Protein AF-A0A9X7J2S1-F1 (afdb_monomer_lite)

pLDDT: mean 81.95, std 12.97, range [40.84, 95.44]

Radius of gyration: 14.48 Å; chains: 1; bounding box: 34×37×41 Å

InterPro domains:
  IPR029060 PIN-like domain superfamily [SSF88723] (11-99)

Organism: NCBI:txid1266720

Foldseek 3Di:
DVVLLVQFAHEAEDDDPLVCCCLVVPVVCNVVSVVVLVCLQVVRHAYEYQDDLVNQQVVCVVVVNVVSNVSSVCCQPPRPRYHHDHCVPCPVVVVVVVVVVVD

Sequence (103 aa):
MEWLANLCGKKVALDTAPLIYFVEENSTYLPLVLLFFENMDNGLFTCITSMTLIEVMVYPLRQGNQSLARRYRDILLTARNLETIPSCGHRERVAELRYSLCR

Structure (mmCIF, N/CA/C/O backbone):
data_AF-A0A9X7J2S1-F1
#
_entry.id   AF-A0A9X7J2S1-F1
#
loop_
_atom_site.group_PDB
_atom_site.id
_atom_site.type_symbol
_atom_site.label_atom_id
_atom_site.label_alt_id
_atom_site.label_comp_id
_atom_site.label_asym_id
_atom_site.label_entity_id
_atom_site.label_seq_id
_atom_site.pdbx_PDB_ins_code
_atom_site.Cartn_x
_atom_site.Cartn_y
_atom_site.Cartn_z
_atom_site.occupancy
_atom_site.B_iso_or_equiv
_atom_site.auth_seq_id
_atom_site.auth_comp_id
_atom_site.auth_asym_id
_atom_site.auth_atom_id
_atom_site.pdbx_PDB_model_num
ATOM 1 N N . MET A 1 1 ? -7.522 -1.653 -18.170 1.00 61.12 1 MET A N 1
ATOM 2 C CA . MET A 1 1 ? -6.556 -1.346 -17.090 1.00 61.12 1 MET A CA 1
ATOM 3 C C . MET A 1 1 ? -5.136 -1.432 -17.627 1.00 61.12 1 MET A C 1
ATOM 5 O O . MET A 1 1 ? -4.375 -2.310 -17.254 1.00 61.12 1 MET A O 1
ATOM 9 N N . GLU A 1 2 ? -4.784 -0.528 -18.541 1.00 77.44 2 GLU A N 1
ATOM 10 C CA . GLU A 1 2 ? -3.464 -0.525 -19.197 1.00 77.44 2 GLU A CA 1
ATOM 11 C C . GLU A 1 2 ? -2.338 -0.080 -18.258 1.00 77.44 2 GLU A C 1
ATOM 13 O O . GLU A 1 2 ? -1.184 -0.459 -18.428 1.00 77.44 2 GLU A O 1
ATOM 18 N N . TRP A 1 3 ? -2.673 0.686 -17.218 1.00 83.25 3 TRP A N 1
ATOM 19 C CA . TRP A 1 3 ? -1.685 1.240 -16.301 1.00 83.25 3 TRP A CA 1
ATOM 20 C C . TRP A 1 3 ? -0.942 0.167 -15.485 1.00 83.25 3 TRP A C 1
ATOM 22 O O . TRP A 1 3 ? 0.238 0.356 -15.219 1.00 83.25 3 TRP A O 1
ATOM 32 N N . LEU A 1 4 ? -1.572 -0.970 -15.151 1.00 85.12 4 LEU A N 1
ATOM 33 C CA . LEU A 1 4 ? -0.904 -2.091 -14.466 1.00 85.12 4 LEU A CA 1
ATOM 34 C C . LEU A 1 4 ? 0.060 -2.843 -15.386 1.00 85.12 4 LEU A C 1
ATOM 36 O O . LEU A 1 4 ? 1.156 -3.201 -14.966 1.00 85.12 4 LEU A O 1
ATOM 40 N N . ALA A 1 5 ? -0.312 -3.031 -16.656 1.00 86.19 5 ALA A N 1
ATOM 41 C CA . ALA A 1 5 ? 0.571 -3.644 -17.647 1.00 86.19 5 ALA A CA 1
ATOM 42 C C . ALA A 1 5 ? 1.863 -2.826 -17.816 1.00 86.19 5 ALA A C 1
ATOM 44 O O . ALA A 1 5 ? 2.950 -3.388 -17.928 1.00 86.19 5 ALA A O 1
ATOM 45 N N . ASN A 1 6 ? 1.763 -1.496 -17.713 1.00 90.06 6 ASN A N 1
ATOM 46 C CA . ASN A 1 6 ? 2.915 -0.596 -17.755 1.00 90.06 6 ASN A CA 1
ATOM 47 C C . ASN A 1 6 ? 3.871 -0.733 -16.558 1.00 90.06 6 ASN A C 1
ATOM 49 O O . ASN A 1 6 ? 4.967 -0.165 -16.612 1.00 90.06 6 ASN A O 1
ATOM 53 N N . LEU A 1 7 ? 3.489 -1.447 -15.495 1.00 90.00 7 LEU A N 1
ATOM 54 C CA . LEU A 1 7 ? 4.339 -1.721 -14.333 1.00 90.00 7 LEU A CA 1
ATOM 55 C C . LEU A 1 7 ? 5.096 -3.047 -14.453 1.00 90.00 7 LEU A C 1
ATOM 57 O O . LEU A 1 7 ? 6.030 -3.257 -13.687 1.00 90.00 7 LEU A O 1
ATOM 61 N N . CYS A 1 8 ? 4.740 -3.913 -15.407 1.00 92.19 8 CYS A N 1
ATOM 62 C CA . CYS A 1 8 ? 5.318 -5.248 -15.538 1.00 92.19 8 CYS A CA 1
ATOM 63 C C . CYS A 1 8 ? 6.858 -5.217 -15.559 1.00 92.19 8 CYS A C 1
ATOM 65 O O . CYS A 1 8 ? 7.466 -4.527 -16.380 1.00 92.19 8 CYS A O 1
ATOM 67 N N . GLY A 1 9 ? 7.487 -5.955 -14.640 1.00 91.25 9 GLY A N 1
ATOM 68 C CA . GLY A 1 9 ? 8.943 -6.041 -14.484 1.00 91.25 9 GLY A CA 1
ATOM 69 C C . GLY A 1 9 ? 9.620 -4.792 -13.903 1.00 91.25 9 GLY A C 1
ATOM 70 O O . GLY A 1 9 ? 10.850 -4.743 -13.846 1.00 91.25 9 GLY A O 1
ATOM 71 N N . LYS A 1 10 ? 8.862 -3.775 -13.474 1.00 92.31 10 LYS A N 1
ATOM 72 C CA . LYS A 1 10 ? 9.407 -2.542 -12.885 1.00 92.31 10 LYS A CA 1
ATOM 73 C C . LYS A 1 10 ? 9.463 -2.613 -11.360 1.00 92.31 10 LYS A C 1
ATOM 75 O O . LYS A 1 10 ? 8.753 -3.383 -10.720 1.00 92.31 10 LYS A O 1
ATOM 80 N N . LYS A 1 11 ? 10.297 -1.740 -10.791 1.00 89.94 11 LYS A N 1
ATOM 81 C CA . LYS A 1 11 ? 10.302 -1.404 -9.365 1.00 89.94 11 LYS A CA 1
ATOM 82 C C . LYS A 1 11 ? 9.430 -0.170 -9.146 1.00 89.94 11 LYS A C 1
ATOM 84 O O . LYS A 1 11 ? 9.667 0.862 -9.774 1.00 89.94 11 LYS A O 1
ATOM 89 N N . VAL A 1 12 ? 8.432 -0.275 -8.276 1.00 89.56 12 VAL A N 1
ATOM 90 C CA . VAL A 1 12 ? 7.436 0.773 -8.017 1.00 89.56 12 VAL A CA 1
ATOM 91 C C . VAL A 1 12 ? 7.611 1.303 -6.600 1.00 89.56 12 VAL A C 1
ATOM 93 O O . VAL A 1 12 ? 7.557 0.538 -5.643 1.00 89.56 12 VAL A O 1
ATOM 96 N N . ALA A 1 13 ? 7.800 2.613 -6.447 1.00 87.88 13 ALA A N 1
ATOM 97 C CA . ALA A 1 13 ? 7.816 3.232 -5.127 1.00 87.88 13 ALA A CA 1
ATOM 98 C C . ALA A 1 13 ? 6.388 3.286 -4.556 1.00 87.88 13 ALA A C 1
ATOM 100 O O . ALA A 1 13 ? 5.497 3.882 -5.162 1.00 87.88 13 ALA A O 1
ATOM 101 N N . LEU A 1 14 ? 6.175 2.657 -3.402 1.00 87.00 14 LEU A N 1
ATOM 102 C CA . LEU A 1 14 ? 4.889 2.591 -2.719 1.00 87.00 14 LEU A CA 1
ATOM 103 C C . LEU A 1 14 ? 4.808 3.674 -1.638 1.00 87.00 14 LEU A C 1
ATOM 105 O O . LEU A 1 14 ? 5.563 3.649 -0.659 1.00 87.00 14 LEU A O 1
ATOM 109 N N . ASP A 1 15 ? 3.871 4.605 -1.815 1.00 85.19 15 ASP A N 1
ATOM 110 C CA . ASP A 1 15 ? 3.538 5.616 -0.810 1.00 85.19 15 ASP A CA 1
ATOM 111 C C . ASP A 1 15 ? 2.680 5.029 0.327 1.00 85.19 15 ASP A C 1
ATOM 113 O O . ASP A 1 15 ? 2.216 3.889 0.286 1.00 85.19 15 ASP A O 1
ATOM 117 N N . THR A 1 16 ? 2.450 5.829 1.363 1.00 82.25 16 THR A N 1
ATOM 118 C CA . THR A 1 16 ? 1.724 5.432 2.564 1.00 82.25 16 THR A CA 1
ATOM 119 C C . THR A 1 16 ? 0.234 5.194 2.338 1.00 82.25 16 THR A C 1
ATOM 121 O O . THR A 1 16 ? -0.320 4.243 2.888 1.00 82.25 16 THR A O 1
ATOM 124 N N . ALA A 1 17 ? -0.419 6.025 1.524 1.00 88.25 17 ALA A N 1
ATOM 125 C CA . ALA A 1 17 ? -1.874 5.999 1.386 1.00 88.25 17 ALA A CA 1
ATOM 126 C C . ALA A 1 17 ? -2.429 4.677 0.811 1.00 88.25 17 ALA A C 1
ATOM 128 O O . ALA A 1 17 ? -3.349 4.135 1.425 1.00 88.25 17 ALA A O 1
ATOM 129 N N . PRO A 1 18 ? -1.873 4.089 -0.274 1.00 89.31 18 PRO A N 1
ATOM 130 C CA . PRO A 1 18 ? -2.345 2.797 -0.777 1.00 89.31 18 PRO A CA 1
ATOM 131 C C . PRO A 1 18 ? -2.284 1.680 0.269 1.00 89.31 18 PRO A C 1
ATOM 133 O O . PRO A 1 18 ? -3.201 0.865 0.346 1.00 89.31 18 PRO A O 1
ATOM 136 N N . LEU A 1 19 ? -1.237 1.668 1.105 1.00 88.31 19 LEU A N 1
ATOM 137 C CA . LEU A 1 19 ? -1.109 0.694 2.184 1.00 88.31 19 LEU A CA 1
ATOM 138 C C . LEU A 1 19 ? -2.180 0.914 3.260 1.00 88.31 19 LEU A C 1
ATOM 140 O O . LEU A 1 19 ? -2.843 -0.042 3.641 1.00 88.31 19 LEU A O 1
ATOM 144 N N . ILE A 1 20 ? -2.400 2.157 3.706 1.00 88.06 20 ILE A N 1
ATOM 145 C CA . ILE A 1 20 ? -3.456 2.481 4.683 1.00 88.06 20 ILE A CA 1
ATOM 146 C C . ILE A 1 20 ? -4.825 2.038 4.161 1.00 88.06 20 ILE A C 1
ATOM 148 O O . ILE A 1 20 ? -5.564 1.365 4.871 1.00 88.06 20 ILE A O 1
ATOM 152 N N . TYR A 1 21 ? -5.156 2.360 2.909 1.00 92.31 21 TYR A N 1
ATOM 153 C CA . TYR A 1 21 ? -6.448 1.993 2.324 1.00 92.31 21 TYR A CA 1
ATOM 154 C C . TYR A 1 21 ? -6.654 0.484 2.233 1.00 92.31 21 TYR A C 1
ATOM 156 O O . TYR A 1 21 ? -7.783 0.017 2.370 1.00 92.31 21 TYR A O 1
ATOM 164 N N . PHE A 1 22 ? -5.575 -0.269 2.031 1.00 92.00 22 PHE A N 1
ATOM 165 C CA . PHE A 1 22 ? -5.611 -1.723 2.024 1.00 92.00 22 PHE A CA 1
ATOM 166 C C . PHE A 1 22 ? -5.751 -2.311 3.434 1.00 92.00 22 PHE A C 1
ATOM 168 O O . PHE A 1 22 ? -6.590 -3.180 3.655 1.00 92.00 22 PHE A O 1
ATOM 175 N N . VAL A 1 23 ? -4.972 -1.826 4.407 1.00 89.75 23 VAL A N 1
ATOM 176 C CA . VAL A 1 23 ? -5.014 -2.342 5.786 1.00 89.75 23 VAL A CA 1
ATOM 177 C C . VAL A 1 23 ? -6.306 -1.961 6.505 1.00 89.75 23 VAL A C 1
ATOM 179 O O . VAL A 1 23 ? -6.843 -2.765 7.261 1.00 89.75 23 VAL A O 1
ATOM 182 N N . GLU A 1 24 ? -6.807 -0.751 6.283 1.00 90.38 24 GLU A N 1
ATOM 183 C CA . GLU A 1 24 ? -8.013 -0.229 6.936 1.00 90.38 24 GLU A CA 1
ATOM 184 C C . GLU A 1 24 ? -9.282 -0.434 6.101 1.00 90.38 24 GLU A C 1
ATOM 186 O O . GLU A 1 24 ? -10.352 0.018 6.497 1.00 90.38 24 GLU A O 1
ATOM 191 N N . GLU A 1 25 ? -9.175 -1.131 4.965 1.00 92.44 25 GLU A N 1
ATOM 192 C CA . GLU A 1 25 ? -10.307 -1.512 4.112 1.00 92.44 25 GLU A CA 1
ATOM 193 C C . GLU A 1 25 ? -11.175 -0.316 3.690 1.00 92.44 25 GLU A C 1
ATOM 195 O O . GLU A 1 25 ? -12.405 -0.334 3.759 1.00 92.44 25 GLU A O 1
ATOM 200 N N . ASN A 1 26 ? -10.524 0.758 3.233 1.00 94.00 26 ASN A N 1
ATOM 201 C CA . ASN A 1 26 ? -11.214 1.976 2.821 1.00 94.00 26 ASN A CA 1
ATOM 202 C C . ASN A 1 26 ? -12.164 1.697 1.644 1.00 94.00 26 ASN A C 1
ATOM 204 O O . ASN A 1 26 ? -11.707 1.458 0.532 1.00 94.00 26 ASN A O 1
ATOM 208 N N . SER A 1 27 ? -13.476 1.796 1.858 1.00 93.19 27 SER A N 1
ATOM 209 C CA . SER A 1 27 ? -14.498 1.377 0.885 1.00 93.19 27 SER A CA 1
ATOM 210 C C . SER A 1 27 ? -14.366 2.006 -0.507 1.00 93.19 27 SER A C 1
ATOM 212 O O . SER A 1 27 ? -14.647 1.343 -1.503 1.00 93.19 27 SER A O 1
ATOM 214 N N . THR A 1 28 ? -13.913 3.258 -0.593 1.00 95.44 28 THR A N 1
ATOM 215 C CA . THR A 1 28 ? -13.750 3.975 -1.865 1.00 95.44 28 THR A CA 1
ATOM 216 C C . THR A 1 28 ? -12.577 3.436 -2.679 1.00 95.44 28 THR A C 1
ATOM 218 O O . THR A 1 28 ? -12.691 3.268 -3.892 1.00 95.44 28 THR A O 1
ATOM 221 N N . TYR A 1 29 ? -11.441 3.171 -2.030 1.00 94.25 29 TYR A N 1
ATOM 222 C CA . TYR A 1 29 ? -10.193 2.819 -2.716 1.00 94.25 29 TYR A CA 1
ATOM 223 C C . TYR A 1 29 ? -9.861 1.329 -2.667 1.00 94.25 29 TYR A C 1
ATOM 225 O O . TYR A 1 29 ? -9.017 0.878 -3.443 1.00 94.25 29 TYR A O 1
ATOM 233 N N . LEU A 1 30 ? -10.532 0.561 -1.806 1.00 93.75 30 LEU A N 1
ATOM 234 C CA . LEU A 1 30 ? -10.274 -0.857 -1.579 1.00 93.75 30 LEU A CA 1
ATOM 235 C C . LEU A 1 30 ? -10.263 -1.681 -2.878 1.00 93.75 30 LEU A C 1
ATOM 237 O O . LEU A 1 30 ? -9.288 -2.403 -3.079 1.00 93.75 30 LEU A O 1
ATOM 241 N N . PRO A 1 31 ? -11.233 -1.544 -3.809 1.00 94.25 31 PRO A N 1
ATOM 242 C CA . PRO A 1 31 ? -11.206 -2.313 -5.056 1.00 94.25 31 PRO A CA 1
ATOM 243 C C . PRO A 1 31 ? -9.955 -2.049 -5.907 1.00 94.25 31 PRO A C 1
ATOM 245 O O . PRO A 1 31 ? -9.436 -2.956 -6.554 1.00 94.25 31 PRO A O 1
ATOM 248 N N . LEU A 1 32 ? -9.452 -0.811 -5.894 1.00 93.81 32 LEU A N 1
ATOM 249 C CA . LEU A 1 32 ? -8.273 -0.415 -6.660 1.00 93.81 32 LEU A CA 1
ATOM 250 C C . LEU A 1 32 ? -6.984 -0.939 -6.020 1.00 93.81 32 LEU A C 1
ATOM 252 O O . LEU A 1 32 ? -6.124 -1.478 -6.718 1.00 93.81 32 LEU A O 1
ATOM 256 N N . VAL A 1 33 ? -6.841 -0.777 -4.702 1.00 94.00 33 VAL A N 1
ATOM 257 C CA . VAL A 1 33 ? -5.629 -1.218 -3.997 1.00 94.00 33 VAL A CA 1
ATOM 258 C C . VAL A 1 33 ? -5.556 -2.739 -3.894 1.00 94.00 33 VAL A C 1
ATOM 260 O O . VAL A 1 33 ? -4.462 -3.275 -4.020 1.00 94.00 33 VAL A O 1
ATOM 263 N N . LEU A 1 34 ? -6.689 -3.442 -3.761 1.00 94.06 34 LEU A N 1
ATOM 264 C CA . LEU A 1 34 ? -6.730 -4.910 -3.804 1.00 94.06 34 LEU A CA 1
ATOM 265 C C . LEU A 1 34 ? -6.118 -5.429 -5.095 1.00 94.06 34 LEU A C 1
ATOM 267 O O . LEU A 1 34 ? -5.164 -6.196 -5.063 1.00 94.06 34 LEU A O 1
ATOM 271 N N . LEU A 1 35 ? -6.602 -4.927 -6.228 1.00 93.75 35 LEU A N 1
ATOM 272 C CA . LEU A 1 35 ? -6.079 -5.309 -7.527 1.00 93.75 35 LEU A CA 1
ATOM 273 C C . LEU A 1 35 ? -4.575 -5.011 -7.652 1.00 93.75 35 LEU A C 1
ATOM 275 O O . LEU A 1 35 ? -3.823 -5.817 -8.202 1.00 93.75 35 LEU A O 1
ATOM 279 N N . PHE A 1 36 ? -4.128 -3.853 -7.165 1.00 93.81 36 PHE A N 1
ATOM 280 C CA . PHE A 1 36 ? -2.711 -3.497 -7.175 1.00 93.81 36 PHE A CA 1
ATOM 281 C C . PHE A 1 36 ? -1.869 -4.503 -6.376 1.00 93.81 36 PHE A C 1
ATOM 283 O O . PHE A 1 36 ? -0.890 -5.033 -6.905 1.00 93.81 36 PHE A O 1
ATOM 290 N N . PHE A 1 37 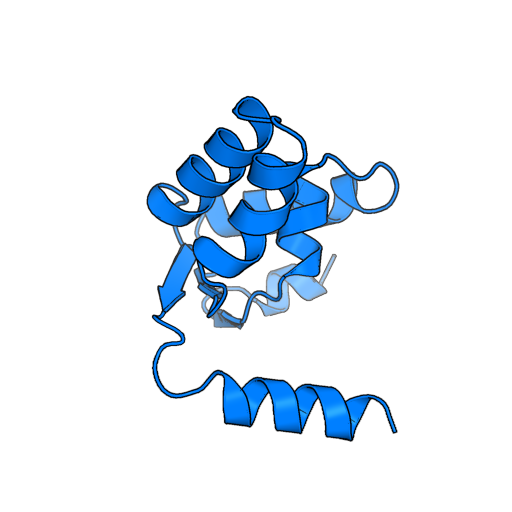? -2.268 -4.800 -5.136 1.00 92.81 37 PHE A N 1
ATOM 291 C CA . PHE A 1 37 ? -1.542 -5.718 -4.261 1.00 92.81 37 PHE A CA 1
ATOM 292 C C . PHE A 1 37 ? -1.619 -7.172 -4.738 1.00 92.81 37 PHE A C 1
ATOM 294 O O . PHE A 1 37 ? -0.621 -7.872 -4.642 1.00 92.81 37 PHE A O 1
ATOM 301 N N . GLU A 1 38 ? -2.724 -7.612 -5.343 1.00 94.06 38 GLU A N 1
ATOM 302 C CA . GLU A 1 38 ? -2.822 -8.939 -5.969 1.00 94.06 38 GLU A CA 1
ATOM 303 C C . GLU A 1 38 ? -1.836 -9.097 -7.136 1.00 94.06 38 GLU A C 1
ATOM 305 O O . GLU A 1 38 ? -1.159 -10.117 -7.256 1.00 94.06 38 GLU A O 1
ATOM 310 N N . ASN A 1 39 ? -1.708 -8.082 -7.998 1.00 93.31 39 ASN A N 1
ATOM 311 C CA . ASN A 1 39 ? -0.753 -8.125 -9.110 1.00 93.31 39 ASN A CA 1
ATOM 312 C C . ASN A 1 39 ? 0.703 -8.061 -8.624 1.00 93.31 39 ASN A C 1
ATOM 314 O O . ASN A 1 39 ? 1.566 -8.741 -9.185 1.00 93.31 39 ASN A O 1
ATOM 318 N N . MET A 1 40 ? 0.967 -7.293 -7.565 1.00 93.25 40 MET A N 1
ATOM 319 C CA . MET A 1 40 ? 2.257 -7.293 -6.875 1.00 93.25 40 MET A CA 1
ATOM 320 C C . MET A 1 40 ? 2.563 -8.681 -6.288 1.00 93.25 40 MET A C 1
ATOM 322 O O . MET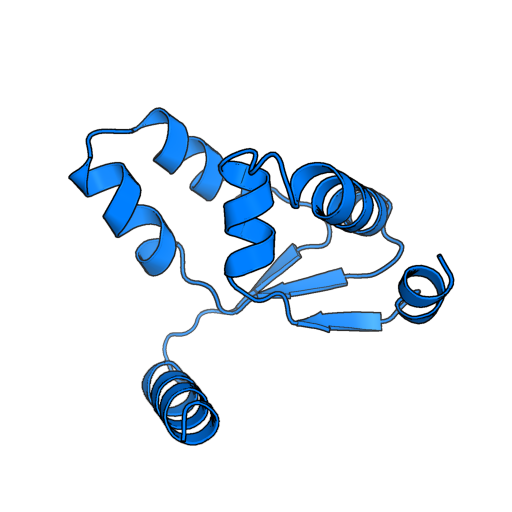 A 1 40 ? 3.640 -9.222 -6.528 1.00 93.25 40 MET A O 1
ATOM 326 N N . ASP A 1 41 ? 1.617 -9.303 -5.583 1.00 91.75 41 ASP A N 1
ATOM 327 C CA . ASP A 1 41 ? 1.780 -10.630 -4.973 1.00 91.75 41 ASP A CA 1
ATOM 328 C C . ASP A 1 41 ? 2.006 -11.734 -6.013 1.00 91.75 41 ASP A C 1
ATOM 330 O O . ASP A 1 41 ? 2.792 -12.654 -5.771 1.00 91.75 41 ASP A O 1
ATOM 334 N N . ASN A 1 42 ? 1.385 -11.610 -7.190 1.00 92.88 42 ASN A N 1
ATOM 335 C CA . ASN A 1 42 ? 1.603 -12.487 -8.345 1.00 92.88 42 ASN A CA 1
ATOM 336 C C . ASN A 1 42 ? 2.962 -12.268 -9.038 1.00 92.88 42 ASN A C 1
ATOM 338 O O . ASN A 1 42 ? 3.304 -13.000 -9.965 1.00 92.88 42 ASN A O 1
ATOM 342 N N . GLY A 1 43 ? 3.747 -11.278 -8.603 1.00 91.44 43 GLY A N 1
ATOM 343 C CA . GLY A 1 43 ? 5.087 -11.010 -9.123 1.00 91.44 43 GLY A CA 1
ATOM 344 C C . GLY A 1 43 ? 5.109 -10.229 -10.433 1.00 91.44 43 GLY A C 1
ATOM 345 O O . GLY A 1 43 ? 6.134 -10.227 -11.113 1.00 91.44 43 GLY A O 1
ATOM 346 N N . LEU A 1 44 ? 4.014 -9.549 -10.796 1.00 92.69 44 LEU A N 1
ATOM 347 C CA . LEU A 1 44 ? 3.985 -8.716 -12.002 1.00 92.69 44 LEU A CA 1
ATOM 348 C C . LEU A 1 44 ? 5.006 -7.572 -11.909 1.00 92.69 44 LEU A C 1
ATOM 350 O O . LEU A 1 44 ? 5.627 -7.198 -12.901 1.00 92.69 44 LEU A O 1
ATOM 354 N N . PHE A 1 45 ? 5.193 -7.024 -10.713 1.00 93.00 45 PHE A N 1
ATOM 355 C CA . PHE A 1 45 ? 6.169 -5.990 -10.393 1.00 93.00 45 PHE A CA 1
ATOM 356 C C . PHE A 1 45 ? 6.578 -6.105 -8.926 1.00 93.00 45 PHE A C 1
ATOM 358 O O . PHE A 1 45 ? 5.941 -6.818 -8.149 1.00 93.00 45 PHE A O 1
ATOM 365 N N . THR A 1 46 ? 7.632 -5.392 -8.540 1.00 92.06 46 THR A N 1
ATOM 366 C CA . THR A 1 46 ? 8.054 -5.301 -7.139 1.00 92.06 46 THR A CA 1
ATOM 367 C C . THR A 1 46 ? 7.834 -3.896 -6.607 1.00 92.06 46 THR A C 1
ATOM 369 O O . THR A 1 46 ? 8.032 -2.901 -7.310 1.00 92.06 46 THR A O 1
ATOM 372 N N . CYS A 1 47 ? 7.417 -3.807 -5.351 1.00 90.81 47 CYS A N 1
ATOM 373 C CA . CYS A 1 47 ? 7.239 -2.552 -4.648 1.00 90.81 47 CYS A CA 1
ATOM 374 C C . CYS A 1 47 ? 8.406 -2.281 -3.711 1.00 90.81 47 CYS A C 1
ATOM 376 O O . CYS A 1 47 ? 8.924 -3.182 -3.060 1.00 90.81 47 CYS A O 1
ATOM 378 N N . ILE A 1 48 ? 8.782 -1.013 -3.619 1.00 87.00 48 ILE A N 1
ATOM 379 C CA . ILE A 1 48 ? 9.755 -0.511 -2.659 1.00 87.00 48 ILE A CA 1
ATOM 380 C C . ILE A 1 48 ? 9.055 0.538 -1.814 1.00 87.00 48 ILE A C 1
ATOM 382 O O . ILE A 1 48 ? 8.496 1.489 -2.357 1.00 87.00 48 ILE A O 1
ATOM 386 N N . THR A 1 49 ? 9.109 0.412 -0.494 1.00 84.50 49 THR A N 1
ATOM 387 C CA . THR A 1 49 ? 8.617 1.453 0.408 1.00 84.50 49 THR A CA 1
ATOM 388 C C . THR A 1 49 ? 9.702 1.888 1.379 1.00 84.50 49 THR A C 1
ATOM 390 O O . THR A 1 49 ? 10.478 1.078 1.878 1.00 84.50 49 THR A O 1
ATOM 393 N N . SER A 1 50 ? 9.757 3.189 1.653 1.00 76.44 50 SER A N 1
ATOM 394 C CA . SER A 1 50 ? 10.567 3.755 2.736 1.00 76.44 50 SER A CA 1
ATOM 395 C C . SER A 1 50 ? 9.752 3.974 4.010 1.00 76.44 50 SER A C 1
ATOM 397 O O . SER A 1 50 ? 10.227 4.632 4.935 1.00 76.44 50 SER A O 1
ATOM 399 N N . MET A 1 51 ? 8.502 3.507 4.039 1.00 74.19 51 MET A N 1
ATOM 400 C CA . MET A 1 51 ? 7.653 3.616 5.211 1.00 74.19 51 MET A CA 1
ATOM 401 C C . MET A 1 51 ? 8.271 2.845 6.369 1.00 74.19 51 MET A C 1
ATOM 403 O O . MET A 1 51 ? 8.561 1.653 6.264 1.00 74.19 51 MET A O 1
ATOM 407 N N . THR A 1 52 ? 8.421 3.514 7.508 1.00 68.44 52 THR A N 1
ATOM 408 C CA . THR A 1 52 ? 8.864 2.810 8.710 1.00 68.44 52 THR A CA 1
ATOM 409 C C . THR A 1 52 ? 7.693 2.175 9.430 1.00 68.44 52 THR A C 1
ATOM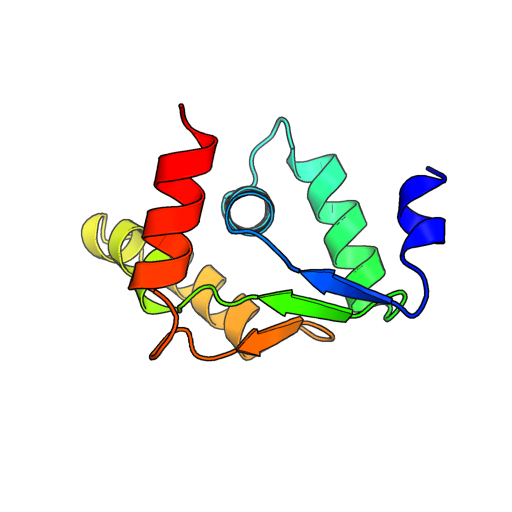 411 O O . THR A 1 52 ? 6.617 2.760 9.549 1.00 68.44 52 THR A O 1
ATOM 414 N N . LEU A 1 53 ? 7.946 1.010 10.027 1.00 68.56 53 LEU A N 1
ATOM 415 C CA . LEU A 1 53 ? 7.012 0.391 10.960 1.00 68.56 53 LEU A CA 1
ATOM 416 C C . LEU A 1 53 ? 6.603 1.391 12.061 1.00 68.56 53 LEU A C 1
ATOM 418 O O . LEU A 1 53 ? 5.445 1.449 12.436 1.00 68.56 53 LEU A O 1
ATOM 422 N N . ILE A 1 54 ? 7.516 2.252 12.525 1.00 66.69 54 ILE A N 1
ATOM 423 C CA . ILE A 1 54 ? 7.210 3.286 13.526 1.00 66.69 54 ILE A CA 1
ATOM 424 C C . ILE A 1 54 ? 6.143 4.272 13.024 1.00 66.69 54 ILE A C 1
ATOM 426 O O . ILE A 1 54 ? 5.219 4.578 13.773 1.00 66.69 54 ILE A O 1
ATOM 430 N N . GLU A 1 55 ? 6.237 4.751 11.780 1.00 72.38 55 GLU A N 1
ATOM 431 C CA . GLU A 1 55 ? 5.288 5.731 11.222 1.00 72.38 55 GLU A CA 1
ATOM 432 C C . GLU A 1 55 ? 3.845 5.229 11.245 1.00 72.38 55 GLU A C 1
ATOM 434 O O . GLU A 1 55 ? 2.959 5.962 11.682 1.00 72.38 55 GLU A O 1
ATOM 439 N N . VAL A 1 56 ? 3.611 3.977 10.850 1.00 76.88 56 VAL A N 1
ATOM 440 C CA . VAL A 1 56 ? 2.254 3.404 10.827 1.00 76.88 56 VAL A CA 1
ATOM 441 C C . VAL A 1 56 ? 1.815 2.786 12.147 1.00 76.88 56 VAL A C 1
ATOM 443 O O . VAL A 1 56 ? 0.621 2.618 12.361 1.00 76.88 56 VAL A O 1
ATOM 446 N N . MET A 1 57 ? 2.736 2.479 13.065 1.00 77.94 57 MET A N 1
ATOM 447 C CA . MET A 1 57 ? 2.393 1.857 14.350 1.00 77.94 57 MET A CA 1
ATOM 448 C C . MET A 1 57 ? 1.974 2.860 15.424 1.00 77.94 57 MET A C 1
ATOM 450 O O . MET A 1 57 ? 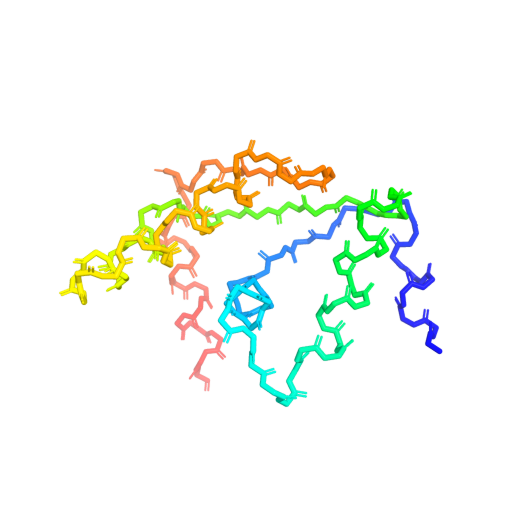1.213 2.496 16.320 1.00 77.94 57 MET A O 1
ATOM 454 N N . VAL A 1 58 ? 2.432 4.116 15.365 1.00 79.69 58 VAL A N 1
ATOM 455 C CA . VAL A 1 58 ? 2.111 5.118 16.403 1.00 79.69 58 VAL A CA 1
ATOM 456 C C . VAL A 1 58 ? 0.602 5.315 16.546 1.00 79.69 58 VAL A C 1
ATOM 458 O O . VAL A 1 58 ? 0.095 5.336 17.667 1.00 79.69 58 VAL A O 1
ATOM 461 N N . TYR A 1 59 ? -0.122 5.436 15.432 1.00 82.12 59 TYR A N 1
ATOM 462 C CA . TYR A 1 59 ? -1.569 5.640 15.446 1.00 82.12 59 TYR A CA 1
ATOM 463 C C . TYR A 1 59 ? -2.352 4.466 16.075 1.00 82.12 59 TYR A C 1
ATOM 465 O O . TYR A 1 59 ? -3.032 4.694 17.079 1.00 82.12 59 TYR A O 1
ATOM 473 N N . PRO A 1 60 ? -2.238 3.211 15.590 1.00 82.31 60 PRO A N 1
ATOM 474 C CA . PRO A 1 60 ? -2.972 2.083 16.158 1.00 82.31 60 PRO A CA 1
ATOM 475 C C . PRO A 1 60 ? -2.573 1.788 17.606 1.00 82.31 60 PRO A C 1
ATOM 477 O O . PRO A 1 60 ? -3.442 1.460 18.411 1.00 82.31 60 PRO A O 1
ATOM 480 N N . LEU A 1 61 ? -1.298 1.961 17.979 1.00 82.81 61 LEU A N 1
ATOM 481 C CA . LEU A 1 61 ? -0.866 1.780 19.368 1.00 82.81 61 LEU A CA 1
ATOM 482 C C . LEU A 1 61 ? -1.472 2.835 20.304 1.00 82.81 61 LEU A C 1
ATOM 484 O O . LEU A 1 61 ? -1.915 2.480 21.394 1.00 82.81 61 LEU A O 1
ATOM 488 N N . ARG A 1 62 ? -1.556 4.106 19.881 1.00 83.94 62 ARG A N 1
ATOM 489 C CA . ARG A 1 62 ? -2.224 5.166 20.664 1.00 83.94 62 ARG A CA 1
ATOM 490 C C . ARG A 1 62 ? -3.714 4.905 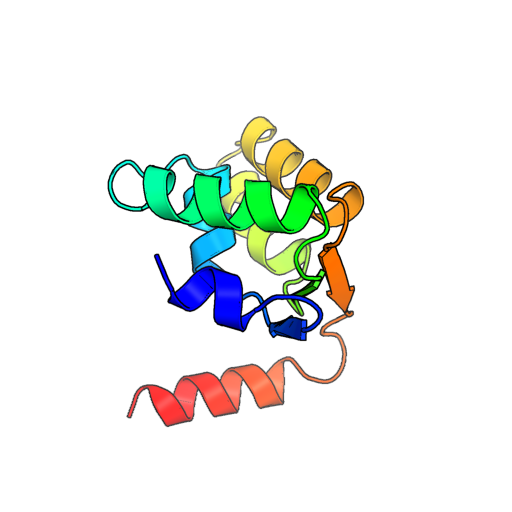20.862 1.00 83.94 62 ARG A C 1
ATOM 492 O O . ARG A 1 62 ? -4.247 5.257 21.906 1.00 83.94 62 ARG A O 1
ATOM 499 N N . GLN A 1 63 ? -4.364 4.278 19.887 1.00 87.31 63 GLN A N 1
ATOM 500 C CA . GLN A 1 63 ? -5.776 3.895 19.967 1.00 87.31 63 GLN A CA 1
ATOM 501 C C . GLN A 1 63 ? -6.004 2.573 20.722 1.00 87.31 63 GLN A C 1
ATOM 503 O O . GLN A 1 63 ? -7.134 2.102 20.806 1.00 87.31 63 GLN A O 1
ATOM 508 N N . GLY A 1 64 ? -4.947 1.921 21.226 1.00 86.56 64 GLY A N 1
ATOM 509 C CA . GLY A 1 64 ? -5.044 0.589 21.832 1.00 86.56 64 GLY A CA 1
ATOM 510 C C . GLY A 1 64 ? -5.434 -0.518 20.840 1.00 86.56 64 GLY A C 1
ATOM 511 O O . GLY A 1 64 ? -5.720 -1.643 21.246 1.00 86.56 64 GLY A O 1
ATOM 512 N N . ASN A 1 65 ? -5.426 -0.235 19.534 1.00 88.81 65 ASN A N 1
ATOM 513 C CA . ASN A 1 65 ? -5.845 -1.157 18.487 1.00 88.81 65 ASN A CA 1
ATOM 514 C C . ASN A 1 65 ? -4.694 -2.094 18.091 1.00 88.81 65 ASN A C 1
ATOM 516 O O . ASN A 1 65 ? -4.039 -1.942 17.055 1.00 88.81 65 ASN A O 1
ATOM 520 N N . GLN A 1 66 ? -4.442 -3.089 18.941 1.00 88.50 66 GLN A N 1
ATOM 521 C CA . GLN A 1 66 ? -3.378 -4.072 18.720 1.00 88.50 66 GLN A CA 1
ATOM 522 C C . GLN A 1 66 ? -3.599 -4.939 17.473 1.00 88.50 66 GLN A C 1
ATOM 524 O O . GLN A 1 66 ? -2.626 -5.379 16.863 1.00 88.50 66 GLN A O 1
ATOM 529 N N . SER A 1 67 ? -4.856 -5.159 17.073 1.00 90.25 67 SER A N 1
ATOM 530 C CA . SER A 1 67 ? -5.195 -5.890 15.845 1.00 90.25 67 SER A CA 1
ATOM 531 C C . SER A 1 67 ? -4.675 -5.153 14.610 1.00 90.25 67 SER A C 1
ATOM 533 O O . SER A 1 67 ? -3.936 -5.724 13.807 1.00 90.25 67 SER A O 1
ATOM 535 N N . LEU A 1 68 ? -4.966 -3.853 14.508 1.00 87.31 68 LEU A N 1
ATOM 536 C CA . LEU A 1 68 ? -4.507 -3.021 13.397 1.00 87.31 68 LEU A CA 1
ATOM 537 C C . LEU A 1 68 ? -2.975 -2.922 13.361 1.00 87.31 68 LEU A C 1
ATOM 539 O O . LEU A 1 68 ? -2.360 -3.090 12.310 1.00 87.31 68 LEU A O 1
ATOM 543 N N . ALA A 1 69 ? -2.348 -2.748 14.527 1.00 86.56 69 ALA A N 1
ATOM 544 C CA . ALA A 1 69 ? -0.893 -2.767 14.659 1.00 86.56 69 ALA A CA 1
ATOM 545 C C . ALA A 1 69 ? -0.279 -4.100 14.179 1.00 86.56 69 ALA A C 1
ATOM 547 O O . ALA A 1 69 ? 0.777 -4.123 13.545 1.00 86.56 69 ALA A O 1
ATOM 548 N N . ARG A 1 70 ? -0.941 -5.229 14.460 1.00 88.81 70 ARG A N 1
ATOM 549 C CA . ARG A 1 70 ? -0.505 -6.542 13.981 1.00 88.81 70 ARG A CA 1
ATOM 550 C C . ARG A 1 70 ? -0.632 -6.662 12.463 1.00 88.81 70 ARG A C 1
ATOM 552 O O . ARG A 1 70 ? 0.337 -7.082 11.846 1.00 88.81 70 ARG A O 1
ATOM 559 N N . ARG A 1 71 ? -1.740 -6.213 11.861 1.00 89.62 71 ARG A N 1
ATOM 560 C CA . ARG A 1 71 ? -1.916 -6.220 10.395 1.00 89.62 71 ARG A CA 1
ATOM 561 C C . ARG A 1 71 ? -0.814 -5.439 9.675 1.00 89.62 71 ARG A C 1
ATOM 563 O O . ARG A 1 71 ? -0.227 -5.959 8.732 1.00 89.62 71 ARG A O 1
ATOM 570 N N . TYR A 1 72 ? -0.493 -4.229 10.144 1.00 88.06 72 TYR A N 1
ATOM 571 C CA . TYR A 1 72 ? 0.609 -3.441 9.576 1.00 88.06 72 TYR A CA 1
ATOM 572 C C . TYR A 1 72 ? 1.955 -4.162 9.696 1.00 88.06 72 TYR A C 1
ATOM 574 O O . TYR A 1 72 ? 2.727 -4.184 8.739 1.00 88.06 72 TYR A O 1
ATOM 582 N N . ARG A 1 73 ? 2.233 -4.772 10.857 1.00 85.50 73 ARG A N 1
ATOM 583 C CA . ARG A 1 73 ? 3.461 -5.547 11.069 1.00 85.50 73 ARG A CA 1
ATOM 584 C C . ARG A 1 73 ? 3.543 -6.741 10.122 1.00 85.50 73 ARG A C 1
ATOM 586 O O . ARG A 1 73 ? 4.586 -6.932 9.509 1.00 85.50 73 ARG A O 1
ATOM 593 N N . ASP A 1 74 ? 2.474 -7.522 10.022 1.00 88.50 74 ASP A N 1
ATOM 594 C CA . ASP A 1 74 ? 2.452 -8.731 9.205 1.00 88.50 74 ASP A CA 1
ATOM 595 C C . ASP A 1 74 ? 2.700 -8.357 7.734 1.00 88.50 74 ASP A C 1
ATOM 597 O O . ASP A 1 74 ? 3.623 -8.877 7.120 1.00 88.50 74 ASP A O 1
ATOM 601 N N . ILE A 1 75 ? 2.012 -7.345 7.199 1.00 87.06 75 ILE A N 1
ATOM 602 C CA . ILE A 1 75 ? 2.209 -6.920 5.803 1.00 87.06 75 ILE A CA 1
ATOM 603 C C . ILE A 1 75 ? 3.632 -6.402 5.555 1.00 87.06 75 ILE A C 1
ATOM 605 O O . ILE A 1 75 ? 4.291 -6.860 4.626 1.00 87.06 75 ILE A O 1
ATOM 609 N N . LEU A 1 7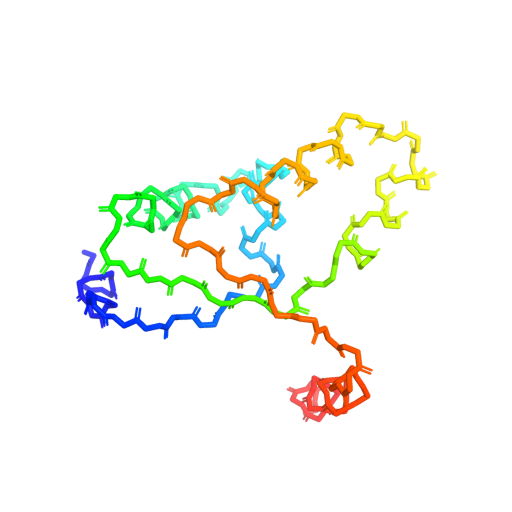6 ? 4.147 -5.489 6.384 1.00 83.00 76 LEU A N 1
ATOM 610 C CA . LEU A 1 76 ? 5.471 -4.893 6.152 1.00 83.00 76 LEU A CA 1
ATOM 611 C C . LEU A 1 76 ? 6.635 -5.883 6.315 1.00 83.00 76 LEU A C 1
ATOM 613 O O . LEU A 1 76 ? 7.720 -5.625 5.793 1.00 83.00 76 LEU A O 1
ATOM 617 N N . LEU A 1 77 ? 6.433 -6.978 7.056 1.00 82.75 77 LEU A N 1
ATOM 618 C CA . LEU A 1 77 ? 7.468 -7.984 7.311 1.00 82.75 77 LEU A CA 1
ATOM 619 C C . LEU A 1 77 ? 7.328 -9.247 6.456 1.00 82.75 77 LEU A C 1
ATOM 621 O O . LEU A 1 77 ? 8.327 -9.939 6.269 1.00 82.75 77 LEU A O 1
ATOM 625 N N . THR A 1 78 ? 6.126 -9.579 5.975 1.00 83.50 78 THR A N 1
ATOM 626 C CA . THR A 1 78 ? 5.874 -10.856 5.285 1.00 83.50 78 THR A CA 1
ATOM 627 C C . THR A 1 78 ? 5.319 -10.718 3.874 1.00 83.50 78 THR A C 1
ATOM 629 O O . THR A 1 78 ? 5.179 -11.739 3.199 1.00 83.50 78 THR A O 1
ATOM 632 N N . ALA A 1 79 ? 4.971 -9.512 3.411 1.00 84.69 79 ALA A N 1
ATOM 633 C CA . ALA A 1 79 ? 4.480 -9.338 2.047 1.00 84.69 79 ALA A CA 1
ATOM 634 C C . ALA A 1 79 ? 5.537 -9.774 1.026 1.00 84.69 79 ALA A C 1
ATOM 636 O O . ALA A 1 79 ? 6.718 -9.428 1.119 1.00 84.69 79 ALA A O 1
ATOM 637 N N . ARG A 1 80 ? 5.100 -10.546 0.029 1.00 87.56 80 ARG A N 1
ATOM 638 C CA . ARG A 1 80 ? 5.956 -10.928 -1.093 1.00 87.56 80 ARG A CA 1
ATOM 639 C C . ARG A 1 80 ? 6.101 -9.737 -2.024 1.00 87.56 80 ARG A C 1
ATOM 641 O O . ARG A 1 80 ? 5.192 -8.929 -2.147 1.00 87.56 80 ARG A O 1
ATOM 648 N N . ASN A 1 81 ? 7.246 -9.634 -2.691 1.00 90.75 81 ASN A N 1
ATOM 649 C CA . ASN A 1 81 ? 7.507 -8.578 -3.674 1.00 90.75 81 ASN A CA 1
ATOM 650 C C . ASN A 1 81 ? 7.395 -7.143 -3.116 1.00 90.75 81 ASN A C 1
ATOM 652 O O . ASN A 1 81 ? 7.333 -6.198 -3.899 1.00 90.75 81 ASN A O 1
ATOM 656 N N . LEU A 1 82 ? 7.427 -6.978 -1.787 1.00 88.75 82 LEU A N 1
ATOM 657 C CA . LEU A 1 82 ? 7.520 -5.699 -1.093 1.00 88.75 82 LEU A CA 1
ATOM 658 C C . LEU A 1 82 ? 8.874 -5.607 -0.384 1.00 88.75 82 LEU A C 1
ATOM 660 O O . LEU A 1 82 ? 9.167 -6.361 0.540 1.00 88.75 82 LEU A O 1
ATOM 664 N N . GLU A 1 83 ? 9.701 -4.666 -0.817 1.00 87.00 83 GLU A N 1
ATOM 665 C CA . GLU A 1 83 ? 10.987 -4.355 -0.207 1.00 87.00 83 GLU A CA 1
ATOM 666 C C . GLU A 1 83 ? 10.841 -3.113 0.681 1.00 87.00 83 GLU A C 1
ATOM 668 O O . GLU A 1 83 ? 10.477 -2.030 0.214 1.00 87.00 83 GLU A O 1
ATOM 673 N N . THR A 1 84 ? 11.135 -3.263 1.971 1.00 81.88 84 THR A N 1
ATOM 674 C CA . THR A 1 84 ? 11.120 -2.150 2.927 1.00 81.88 84 THR A CA 1
ATOM 675 C C . THR A 1 84 ? 12.538 -1.626 3.115 1.00 81.88 84 THR A C 1
ATOM 677 O O . THR A 1 84 ? 13.403 -2.326 3.642 1.00 81.88 84 THR A O 1
ATOM 680 N N . ILE A 1 85 ? 12.779 -0.379 2.714 1.00 79.62 85 ILE A N 1
ATOM 681 C CA . ILE A 1 85 ? 14.074 0.285 2.879 1.00 79.62 85 ILE A CA 1
ATOM 682 C C . ILE A 1 85 ? 14.052 1.113 4.172 1.00 79.62 85 ILE A C 1
ATOM 684 O O . ILE A 1 85 ? 13.121 1.897 4.382 1.00 79.62 85 ILE A O 1
ATOM 688 N N . PRO A 1 86 ? 15.076 1.006 5.040 1.00 68.06 86 PRO A N 1
ATOM 689 C CA . PRO A 1 86 ? 15.182 1.838 6.230 1.00 68.06 86 PRO A CA 1
ATOM 690 C C . PRO A 1 86 ? 15.187 3.326 5.873 1.00 68.06 86 PRO A C 1
ATOM 692 O O . PRO A 1 86 ? 16.025 3.802 5.107 1.00 68.06 86 PRO A O 1
ATOM 695 N N . SER A 1 87 ? 14.300 4.104 6.490 1.00 67.94 87 SER A N 1
ATOM 696 C CA . SER A 1 87 ? 14.235 5.547 6.247 1.00 67.94 87 SER A CA 1
ATOM 697 C C . SER A 1 87 ? 15.336 6.341 6.968 1.00 67.94 87 SER A C 1
ATOM 699 O O . SER A 1 87 ? 15.344 7.567 6.878 1.00 67.94 87 SER A O 1
ATOM 701 N N . CYS A 1 88 ? 16.228 5.687 7.725 1.00 57.75 88 CYS A N 1
ATOM 702 C CA . CYS A 1 88 ? 17.045 6.286 8.791 1.00 57.75 88 CYS A CA 1
ATOM 703 C C . CYS A 1 88 ? 18.011 7.414 8.371 1.00 57.75 88 CYS A C 1
ATOM 705 O O . CYS A 1 88 ? 18.505 8.106 9.253 1.00 57.75 88 CYS A O 1
ATOM 707 N N . GLY A 1 89 ? 18.221 7.665 7.074 1.00 60.69 89 GLY A N 1
ATOM 708 C CA . GLY A 1 89 ? 19.012 8.800 6.567 1.00 60.69 89 GLY A CA 1
ATOM 709 C C . GLY A 1 89 ? 18.261 9.796 5.674 1.00 60.69 89 GLY A C 1
ATOM 710 O O . GLY A 1 89 ? 18.821 10.824 5.316 1.00 60.69 89 GLY A O 1
ATOM 711 N N . HIS A 1 90 ? 17.004 9.523 5.305 1.00 62.31 90 HIS A N 1
ATOM 712 C CA . HIS A 1 90 ? 16.285 10.302 4.282 1.00 62.31 90 HIS A CA 1
ATOM 713 C C . HIS A 1 90 ? 15.014 10.988 4.801 1.00 62.31 90 HIS A C 1
ATOM 715 O O . HIS A 1 90 ? 14.341 11.667 4.032 1.00 62.31 90 HIS A O 1
ATOM 721 N N . ARG A 1 91 ? 14.663 10.833 6.089 1.00 60.94 91 ARG A N 1
ATOM 722 C CA . ARG A 1 91 ? 13.381 11.331 6.639 1.00 60.94 91 ARG A CA 1
ATOM 723 C C . ARG A 1 91 ? 13.226 12.839 6.499 1.00 60.94 91 ARG A C 1
ATOM 725 O O . ARG A 1 91 ? 12.169 13.292 6.083 1.00 60.94 91 ARG A O 1
ATOM 732 N N . GLU A 1 92 ? 14.276 13.591 6.818 1.00 63.50 92 GLU A N 1
ATOM 733 C CA . GLU A 1 92 ? 14.265 15.053 6.732 1.00 63.50 92 GLU A CA 1
ATOM 734 C C . GLU A 1 92 ? 14.139 15.504 5.276 1.00 63.50 92 GLU A C 1
ATOM 736 O O . GLU A 1 92 ? 13.226 16.247 4.944 1.00 63.50 92 GLU A O 1
ATOM 741 N N . ARG A 1 93 ? 14.930 14.916 4.370 1.00 65.31 93 ARG A N 1
ATOM 742 C CA . ARG A 1 93 ? 14.858 15.201 2.930 1.00 65.31 93 ARG A CA 1
ATOM 743 C C . ARG A 1 93 ? 13.491 14.869 2.321 1.00 65.31 93 ARG A C 1
ATOM 745 O O . ARG A 1 93 ? 12.987 15.617 1.490 1.00 65.31 93 ARG A O 1
ATOM 752 N N . VAL A 1 94 ? 12.875 13.755 2.722 1.00 63.19 94 VAL A N 1
ATOM 753 C CA . VAL A 1 94 ? 11.526 13.368 2.273 1.00 63.19 94 VAL A CA 1
ATOM 754 C C . VAL A 1 94 ? 10.465 14.301 2.860 1.00 63.19 94 VAL A C 1
ATOM 756 O O . VAL A 1 94 ? 9.534 14.672 2.148 1.00 63.19 94 VAL A O 1
ATOM 759 N N . ALA A 1 95 ? 10.598 14.716 4.123 1.00 62.34 95 ALA A N 1
ATOM 760 C CA . ALA A 1 95 ? 9.705 15.695 4.739 1.00 62.34 95 ALA A CA 1
ATOM 761 C C . ALA A 1 95 ? 9.816 17.072 4.062 1.00 62.34 95 ALA A C 1
ATOM 763 O O . ALA A 1 95 ? 8.792 17.684 3.770 1.00 62.34 95 ALA A O 1
ATOM 764 N N . GLU A 1 96 ? 11.033 17.514 3.738 1.00 65.94 96 GLU A N 1
ATOM 765 C CA . GLU A 1 96 ? 11.306 18.739 2.977 1.00 65.94 96 GLU A CA 1
ATOM 766 C C . GLU A 1 96 ? 10.682 18.690 1.578 1.00 65.94 96 GLU A C 1
ATOM 768 O O . GLU A 1 96 ? 10.008 19.637 1.176 1.00 65.94 96 GLU A O 1
ATOM 773 N N . LEU A 1 97 ? 10.859 17.581 0.849 1.00 62.31 97 LEU A N 1
ATOM 774 C CA . LEU A 1 97 ? 10.263 17.384 -0.477 1.00 62.31 97 LEU A CA 1
ATOM 775 C C . LEU A 1 97 ? 8.730 17.336 -0.421 1.00 62.31 97 LEU A C 1
ATOM 777 O O . LEU A 1 97 ? 8.061 17.905 -1.277 1.00 62.31 97 LEU A O 1
ATOM 781 N N . ARG A 1 98 ? 8.148 16.687 0.593 1.00 55.72 98 ARG A N 1
ATOM 782 C CA . ARG A 1 98 ? 6.691 16.689 0.798 1.00 55.72 98 ARG A CA 1
ATOM 783 C C . ARG A 1 98 ? 6.175 18.088 1.142 1.00 55.72 98 ARG A C 1
ATOM 785 O O . ARG A 1 98 ? 5.137 18.487 0.628 1.00 55.72 98 ARG A O 1
ATOM 792 N N . TYR A 1 99 ? 6.899 18.844 1.968 1.00 51.16 99 TYR A N 1
ATOM 793 C CA . TYR A 1 99 ? 6.551 20.228 2.293 1.00 51.16 99 TYR A CA 1
ATOM 794 C C . TYR A 1 99 ? 6.621 21.143 1.062 1.00 51.16 99 TYR A C 1
ATOM 796 O O . TYR A 1 99 ? 5.737 21.977 0.877 1.00 51.16 99 TYR A O 1
ATOM 804 N N . SER A 1 100 ? 7.629 20.975 0.199 1.00 52.91 100 SER A N 1
ATOM 805 C CA . SER A 1 100 ? 7.776 21.797 -1.007 1.00 52.91 100 SER A CA 1
ATOM 806 C C . SER A 1 100 ? 6.739 21.494 -2.091 1.00 52.91 100 SER A C 1
ATOM 808 O O . SER A 1 100 ? 6.381 22.406 -2.827 1.00 52.91 100 SER A O 1
ATOM 810 N N . LEU A 1 101 ? 6.227 20.259 -2.167 1.00 43.56 101 LEU A N 1
ATOM 811 C CA . LEU A 1 101 ? 5.165 19.854 -3.102 1.00 43.56 101 LEU A CA 1
ATOM 812 C C . LEU A 1 101 ? 3.748 20.264 -2.657 1.00 43.56 101 LEU A C 1
ATOM 814 O O . LEU A 1 101 ? 2.824 20.212 -3.462 1.00 43.56 101 LEU A O 1
ATOM 818 N N . CYS A 1 102 ? 3.568 20.661 -1.393 1.00 45.81 102 CYS A N 1
ATOM 819 C CA . CYS A 1 102 ? 2.304 21.179 -0.853 1.00 45.81 102 CYS A CA 1
ATOM 820 C C . CYS A 1 102 ? 2.193 22.720 -0.911 1.00 45.81 102 CYS A C 1
ATOM 822 O O . CYS A 1 102 ? 1.273 23.280 -0.309 1.00 45.81 102 CYS A O 1
ATOM 824 N N . ARG A 1 103 ? 3.123 23.404 -1.592 1.00 40.84 103 ARG A N 1
ATOM 825 C CA . ARG A 1 103 ? 3.028 24.827 -1.964 1.00 40.84 103 ARG A CA 1
ATOM 826 C C . ARG A 1 103 ? 2.604 24.970 -3.417 1.00 40.84 103 ARG A C 1
ATOM 828 O O . ARG A 1 103 ? 1.878 25.950 -3.683 1.00 40.84 103 ARG A O 1
#

Secondary structure (DSSP, 8-state):
-HHHHTTTT-EEEPPHHHHHHHHTT-TTTHHHHHHHHHHHHTTSSEEEE---HHHHHHHHHHTT-HHHHHHHHHHHHH-TTEEE---TTTHHHHHHHHHHHT-